Protein AF-A0A2E1B6R1-F1 (afdb_monomer)

Foldseek 3Di:
DDDDFDDDVVDCVSVVVVVVVVVLVVVLVVVVVVCVVVPLPDCVVLVVVLVVVLVVLVPDDDPPDDPVVSVVVNVVVNVVSVVSSVVSNVVSVVVVVD

Secondary structure (DSSP, 8-state):
--------TT-HHHHHHHHHHHHHHHHHHHHHHHHHHH-SS--HHHHHHHHHHHHHHHT---TTS-HHHHHHHHHHHHHHHHHHHHHHHHHHHHHTT-

Sequence (98 aa):
MKLELDINDDNPTPKLGAALIAVSSALDLSIEKLAEEKGTLDLSWLDELRQQSIVAAKGTITEDISIETEADALGFAIELIDAKFQTLRLGLVQKSTD

pLDDT: mean 83.7, std 14.38, range [34.28, 95.75]

Radius of gyration: 16.26 Å; Cα contacts (8 Å, |Δi|>4): 32; chains: 1; bounding box: 40×24×44 Å

Nearest PDB structures (foldseek):
  7ung-assembly1_D5  TM=4.421E-01  e=6.359E+00  Homo sapiens
  8to0-assembly1_Ah  TM=4.295E-01  e=8.821E+00  Mus musculus

Structure (mmCIF, N/CA/C/O backbone):
data_AF-A0A2E1B6R1-F1
#
_entry.id   AF-A0A2E1B6R1-F1
#
loop_
_atom_site.group_PDB
_atom_site.id
_atom_site.type_symbol
_atom_site.label_atom_id
_atom_site.label_alt_id
_atom_site.label_comp_id
_atom_site.label_asym_id
_atom_site.label_entity_id
_atom_site.label_seq_id
_atom_site.pdbx_PDB_ins_code
_atom_site.Cartn_x
_atom_site.Cartn_y
_atom_site.Cartn_z
_atom_site.occupancy
_atom_site.B_iso_or_equiv
_atom_site.auth_seq_id
_atom_site.auth_comp_id
_atom_site.auth_asym_id
_atom_site.auth_atom_id
_atom_site.pdbx_PDB_model_num
ATOM 1 N N . MET A 1 1 ? -16.937 -5.254 -9.259 1.00 35.16 1 MET A N 1
ATOM 2 C CA . MET A 1 1 ? -16.571 -5.001 -10.670 1.00 35.16 1 MET A CA 1
ATOM 3 C C . MET A 1 1 ? -15.838 -6.231 -11.179 1.00 35.16 1 MET A C 1
ATOM 5 O O . MET A 1 1 ? -14.871 -6.622 -10.541 1.00 35.16 1 MET A O 1
ATOM 9 N N . LYS A 1 2 ? -16.328 -6.894 -12.231 1.00 34.28 2 LYS A N 1
ATOM 10 C CA . LYS A 1 2 ? -15.665 -8.064 -12.826 1.00 34.28 2 LYS A CA 1
ATOM 11 C C . LYS A 1 2 ? -14.925 -7.567 -14.067 1.00 34.28 2 LYS A C 1
ATOM 13 O O . LYS A 1 2 ? -15.573 -7.142 -15.016 1.00 34.28 2 LYS A O 1
ATOM 18 N N . LEU A 1 3 ? -13.598 -7.507 -13.999 1.00 42.22 3 LEU A N 1
ATOM 19 C CA . LEU A 1 3 ? -12.750 -7.149 -15.136 1.00 42.22 3 LEU A CA 1
ATOM 20 C C . LEU A 1 3 ? -12.472 -8.427 -15.928 1.00 42.22 3 LEU A C 1
ATOM 22 O O . LEU A 1 3 ? -11.851 -9.349 -15.405 1.00 42.22 3 LEU A O 1
ATOM 26 N N . GLU A 1 4 ? -12.976 -8.495 -17.156 1.00 46.03 4 GLU A N 1
ATOM 27 C CA . GLU A 1 4 ? -12.597 -9.532 -18.114 1.00 46.03 4 GLU A CA 1
ATOM 28 C C . GLU A 1 4 ? -11.359 -9.045 -18.869 1.00 46.03 4 GLU A C 1
ATOM 30 O O . GLU A 1 4 ? -11.361 -7.957 -19.443 1.00 46.03 4 GLU A O 1
ATOM 35 N N . LEU A 1 5 ? -10.278 -9.819 -18.792 1.00 50.84 5 LEU A N 1
ATOM 36 C CA . LEU A 1 5 ? -8.993 -9.499 -19.404 1.00 50.84 5 LEU A CA 1
ATOM 37 C C . LEU A 1 5 ? -8.756 -10.490 -20.545 1.00 50.84 5 LEU A C 1
ATOM 39 O O . LEU A 1 5 ? -8.784 -11.699 -20.323 1.00 50.84 5 LEU A O 1
ATOM 43 N N . ASP A 1 6 ? -8.555 -9.973 -21.756 1.00 52.28 6 ASP A N 1
ATOM 44 C CA . ASP A 1 6 ? -8.237 -10.768 -22.944 1.00 52.28 6 ASP A CA 1
ATOM 45 C C . ASP A 1 6 ? -6.759 -11.177 -22.892 1.00 52.28 6 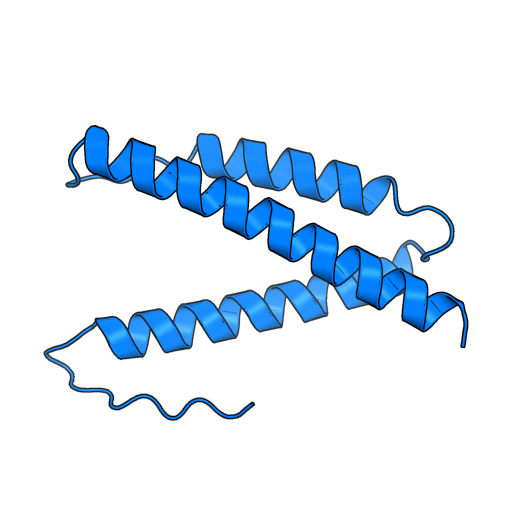ASP A C 1
ATOM 47 O O . ASP A 1 6 ? -5.868 -10.366 -23.138 1.00 52.28 6 ASP A O 1
ATOM 51 N N . ILE A 1 7 ? -6.488 -12.406 -22.447 1.00 52.19 7 ILE A N 1
ATOM 52 C CA . ILE A 1 7 ? -5.134 -12.907 -22.201 1.00 52.19 7 ILE A CA 1
ATOM 53 C C . ILE A 1 7 ? -4.613 -13.612 -23.462 1.00 52.19 7 ILE A C 1
ATOM 55 O O . ILE A 1 7 ? -4.974 -14.754 -23.731 1.00 52.19 7 ILE A O 1
ATOM 59 N N . ASN A 1 8 ? -3.714 -12.949 -24.195 1.00 55.69 8 ASN A N 1
ATOM 60 C CA . ASN A 1 8 ? -2.866 -13.563 -25.222 1.00 55.69 8 ASN A CA 1
ATOM 61 C C . ASN A 1 8 ? -1.491 -13.895 -24.607 1.00 55.69 8 ASN A C 1
ATOM 63 O O . ASN A 1 8 ? -0.927 -13.065 -23.897 1.00 55.69 8 ASN A O 1
ATOM 67 N N . ASP A 1 9 ? -0.941 -15.085 -24.859 1.00 57.09 9 ASP A N 1
ATOM 68 C CA . ASP A 1 9 ? 0.357 -15.509 -24.307 1.00 57.09 9 ASP A CA 1
ATOM 69 C C . ASP A 1 9 ? 1.534 -14.632 -24.778 1.00 57.09 9 ASP A C 1
ATOM 71 O O . ASP A 1 9 ? 2.496 -14.473 -24.027 1.00 57.09 9 ASP A O 1
ATOM 75 N N . ASP A 1 10 ? 1.406 -13.976 -25.938 1.00 64.50 10 ASP A N 1
ATOM 76 C CA . ASP A 1 10 ? 2.393 -13.028 -26.485 1.00 64.50 10 ASP A CA 1
ATOM 77 C C . ASP A 1 10 ? 2.207 -11.578 -25.990 1.00 64.50 10 ASP A C 1
ATOM 79 O O . ASP A 1 10 ? 2.979 -10.685 -26.343 1.00 64.50 10 ASP A O 1
ATOM 83 N N . ASN A 1 11 ? 1.188 -11.316 -25.162 1.00 63.16 11 ASN A N 1
ATOM 84 C CA . ASN A 1 11 ? 0.948 -10.015 -24.545 1.00 63.16 11 ASN A CA 1
ATOM 85 C C . ASN A 1 11 ? 0.862 -10.184 -23.017 1.00 63.16 11 ASN A C 1
ATOM 87 O O . ASN A 1 11 ? -0.195 -10.541 -22.500 1.00 63.16 11 ASN A O 1
ATOM 91 N N . PRO A 1 12 ? 1.944 -9.943 -22.255 1.00 67.31 12 PRO A N 1
ATOM 92 C CA . PRO A 1 12 ? 1.957 -10.175 -20.810 1.00 67.31 12 PRO A CA 1
ATOM 93 C C . PRO A 1 12 ? 1.101 -9.172 -20.016 1.00 67.31 12 PRO A C 1
ATOM 95 O O . PRO A 1 12 ? 0.786 -9.421 -18.850 1.00 67.31 12 PRO A O 1
ATOM 98 N N . THR A 1 13 ? 0.689 -8.054 -20.620 1.00 77.06 13 THR A N 1
ATOM 99 C CA . THR A 1 13 ? -0.008 -6.949 -19.943 1.00 77.06 13 THR A CA 1
ATOM 100 C C . THR A 1 13 ? -1.335 -7.348 -19.277 1.00 77.06 13 THR A C 1
ATOM 102 O O . THR A 1 13 ? -1.544 -6.966 -18.125 1.00 77.06 13 THR A O 1
ATOM 105 N N . PRO A 1 14 ? -2.225 -8.148 -19.896 1.00 78.75 14 PRO A N 1
ATOM 106 C CA . PRO A 1 14 ? -3.465 -8.598 -19.266 1.00 78.75 14 PRO A CA 1
ATOM 107 C C . PRO A 1 14 ? -3.208 -9.544 -18.085 1.00 78.75 14 PRO A C 1
ATOM 109 O O . PRO A 1 14 ? -3.872 -9.430 -17.057 1.00 78.75 14 PRO A O 1
ATOM 112 N N . LYS A 1 15 ? -2.201 -10.429 -18.169 1.00 81.69 15 LYS A N 1
ATOM 113 C CA . LYS A 1 15 ? -1.805 -11.299 -17.042 1.00 81.69 15 LYS A CA 1
ATOM 114 C C . LYS A 1 15 ? -1.248 -10.484 -15.879 1.00 81.69 15 LYS A C 1
ATOM 116 O O . LYS A 1 15 ? -1.627 -10.724 -14.735 1.00 81.69 15 LYS A O 1
ATOM 121 N N . LEU A 1 16 ? -0.393 -9.502 -16.172 1.00 81.62 16 LEU A N 1
ATOM 122 C CA . LEU A 1 16 ? 0.147 -8.583 -15.172 1.00 81.62 16 LEU A CA 1
ATOM 123 C C . LEU A 1 16 ? -0.969 -7.771 -14.505 1.00 81.62 16 LEU A C 1
ATOM 125 O O . LEU A 1 16 ? -1.004 -7.672 -13.281 1.00 81.62 16 LEU A O 1
ATOM 129 N N . GLY A 1 17 ? -1.920 -7.257 -15.290 1.00 84.94 17 GLY A N 1
ATOM 130 C CA . GLY A 1 17 ? -3.097 -6.560 -14.773 1.00 84.94 17 GLY A CA 1
ATOM 131 C C . GLY A 1 17 ? -3.935 -7.442 -13.845 1.00 84.94 17 GLY A C 1
ATOM 132 O O . GLY A 1 17 ? -4.266 -7.025 -12.736 1.00 84.94 17 GLY A O 1
ATOM 133 N N . ALA A 1 18 ? -4.218 -8.685 -14.250 1.00 86.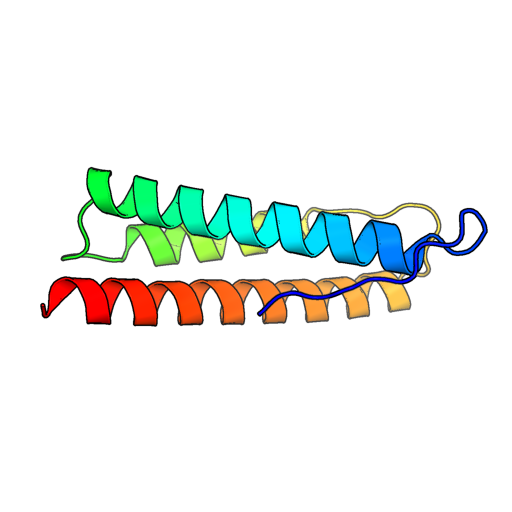88 18 ALA A N 1
ATOM 134 C CA . ALA A 1 18 ? -4.945 -9.652 -13.425 1.00 86.88 18 ALA A CA 1
ATOM 135 C C . ALA A 1 18 ? -4.215 -9.947 -12.105 1.00 86.88 18 ALA A C 1
ATOM 137 O O . ALA A 1 18 ? -4.833 -9.944 -11.038 1.00 86.88 18 ALA A O 1
ATOM 138 N N . ALA A 1 19 ? -2.898 -10.168 -12.171 1.00 87.69 19 ALA A N 1
ATOM 139 C CA . ALA A 1 19 ? -2.066 -10.428 -11.002 1.00 87.69 19 ALA A CA 1
ATOM 140 C C . ALA A 1 19 ? -2.043 -9.227 -10.045 1.00 87.69 19 ALA A C 1
ATOM 142 O O . ALA A 1 19 ? -2.229 -9.402 -8.842 1.00 87.69 19 ALA A O 1
ATOM 143 N N . LEU A 1 20 ? -1.896 -8.007 -10.569 1.00 86.81 20 LEU A N 1
ATOM 144 C CA . LEU A 1 20 ? -1.895 -6.785 -9.766 1.00 86.81 20 LEU A CA 1
ATOM 145 C C . LEU A 1 20 ? -3.238 -6.568 -9.058 1.00 86.81 20 LEU A C 1
ATOM 147 O O . LEU A 1 20 ? -3.258 -6.226 -7.876 1.00 86.81 20 LEU A O 1
ATOM 151 N N . ILE A 1 21 ? -4.359 -6.819 -9.744 1.00 88.69 21 ILE A N 1
ATOM 152 C CA . ILE A 1 21 ? -5.699 -6.754 -9.141 1.00 88.69 21 ILE A CA 1
ATOM 153 C C . ILE A 1 21 ? -5.826 -7.779 -8.013 1.00 88.69 21 ILE A C 1
ATOM 155 O O . ILE A 1 21 ? -6.257 -7.423 -6.917 1.00 88.69 21 ILE A O 1
ATOM 159 N N . ALA A 1 22 ? -5.421 -9.029 -8.252 1.00 89.12 22 ALA A N 1
ATOM 160 C CA . ALA A 1 22 ? -5.492 -10.088 -7.249 1.00 89.12 22 ALA A CA 1
ATOM 161 C C . ALA A 1 22 ? -4.656 -9.756 -6.001 1.00 89.12 22 ALA A C 1
ATOM 163 O O . ALA A 1 22 ? -5.149 -9.892 -4.881 1.00 89.12 22 ALA A O 1
ATOM 164 N N . VAL A 1 23 ? -3.427 -9.257 -6.184 1.00 89.81 23 VAL A N 1
ATOM 165 C CA . VAL A 1 23 ? -2.566 -8.799 -5.081 1.00 89.81 23 VAL A CA 1
ATOM 166 C C . VAL A 1 23 ? -3.203 -7.620 -4.346 1.00 89.81 23 VAL A C 1
ATOM 168 O O . VAL A 1 23 ? -3.255 -7.625 -3.119 1.00 89.81 23 VAL A O 1
ATOM 171 N N . SER A 1 24 ? -3.752 -6.640 -5.070 1.00 88.94 24 SER A N 1
ATOM 172 C CA . SER A 1 24 ? -4.426 -5.482 -4.471 1.00 88.94 24 SER A CA 1
ATOM 173 C C . SER A 1 24 ? -5.621 -5.895 -3.606 1.00 88.94 24 SER A C 1
ATOM 175 O O . SER A 1 24 ? -5.755 -5.417 -2.481 1.00 88.94 24 SER A O 1
ATOM 177 N N . SER A 1 25 ? -6.453 -6.827 -4.085 1.00 90.69 25 SER A N 1
ATOM 178 C CA . SER A 1 25 ? -7.590 -7.359 -3.322 1.00 90.69 25 SER A CA 1
ATOM 179 C C . SER A 1 25 ? -7.162 -8.194 -2.114 1.00 90.69 25 SER A C 1
ATOM 181 O O . SER A 1 25 ? -7.810 -8.140 -1.071 1.00 90.69 25 SER A O 1
ATOM 183 N N . ALA A 1 26 ? -6.069 -8.955 -2.219 1.00 92.00 26 ALA A N 1
ATOM 184 C CA . ALA A 1 26 ? -5.527 -9.698 -1.084 1.00 92.00 26 ALA A CA 1
ATOM 185 C C . ALA A 1 26 ? -4.983 -8.759 0.008 1.00 92.00 26 ALA A C 1
ATOM 187 O O . ALA A 1 26 ? -5.180 -9.018 1.198 1.00 92.00 26 ALA A O 1
ATOM 188 N N . LEU A 1 27 ? -4.342 -7.652 -0.386 1.00 90.94 27 LEU A N 1
ATOM 189 C CA . LEU A 1 27 ? -3.879 -6.613 0.537 1.00 90.94 27 LEU A CA 1
ATOM 190 C C . LEU A 1 27 ? -5.047 -5.916 1.241 1.00 90.94 27 LEU A C 1
ATOM 192 O O . LEU A 1 27 ? -4.980 -5.738 2.455 1.00 90.94 27 LEU A O 1
ATOM 196 N N . ASP A 1 28 ? -6.124 -5.595 0.515 1.00 91.56 28 ASP A N 1
ATOM 197 C CA . ASP A 1 28 ? -7.348 -5.039 1.113 1.00 91.56 28 ASP A CA 1
ATOM 198 C C . ASP A 1 28 ? -7.873 -5.942 2.223 1.00 91.56 28 ASP A C 1
ATOM 200 O O . ASP A 1 28 ? -8.013 -5.509 3.365 1.00 91.56 28 ASP A O 1
ATOM 204 N N . LEU A 1 29 ? -8.085 -7.222 1.906 1.00 93.38 29 LEU A N 1
ATOM 205 C CA . LEU A 1 29 ? -8.578 -8.196 2.872 1.00 93.38 29 LEU A CA 1
ATOM 206 C C . LEU A 1 29 ? -7.638 -8.336 4.077 1.00 93.38 29 LEU A C 1
ATOM 208 O O . LEU A 1 29 ? -8.099 -8.432 5.211 1.00 93.38 29 LEU A O 1
ATOM 212 N N . SER A 1 30 ? -6.325 -8.335 3.847 1.00 93.81 30 SER A N 1
ATOM 213 C CA . SER A 1 30 ? -5.334 -8.448 4.922 1.00 93.81 30 SER A CA 1
ATOM 214 C C . SER A 1 30 ? -5.395 -7.253 5.876 1.00 93.81 30 SER A C 1
ATOM 216 O O . SER A 1 30 ? -5.333 -7.436 7.090 1.00 93.81 30 SER A O 1
ATOM 218 N N . ILE A 1 31 ? -5.560 -6.037 5.348 1.00 93.44 31 ILE A N 1
ATOM 219 C CA . ILE A 1 31 ? -5.682 -4.819 6.159 1.00 93.44 31 ILE A CA 1
ATOM 220 C C . ILE A 1 31 ? -7.025 -4.782 6.895 1.00 93.44 31 ILE A C 1
ATOM 222 O O . ILE A 1 31 ? -7.064 -4.397 8.061 1.00 93.44 31 ILE A O 1
ATOM 226 N N . GLU A 1 32 ? -8.112 -5.229 6.263 1.00 92.12 32 GLU A N 1
ATOM 227 C CA . GLU A 1 32 ? -9.407 -5.376 6.936 1.00 92.12 32 GLU A CA 1
ATOM 228 C C . GLU A 1 32 ? -9.327 -6.361 8.108 1.00 92.12 32 GLU A C 1
ATOM 230 O O . GLU A 1 32 ? -9.802 -6.056 9.199 1.00 92.12 32 GLU A O 1
ATOM 235 N N . LYS A 1 33 ? -8.663 -7.507 7.922 1.00 92.75 33 LYS A N 1
ATOM 236 C CA . LYS A 1 33 ? -8.441 -8.479 9.001 1.00 92.75 33 LYS A CA 1
ATOM 237 C C . LYS A 1 33 ? -7.539 -7.946 10.102 1.00 92.75 33 LYS A C 1
ATOM 239 O O . LYS A 1 33 ? -7.834 -8.143 11.275 1.00 92.75 33 LYS A O 1
ATOM 244 N N . LEU A 1 34 ? -6.502 -7.194 9.750 1.00 93.00 34 LEU A N 1
ATOM 245 C CA . LEU A 1 34 ? -5.675 -6.518 10.745 1.00 93.00 34 LEU A CA 1
ATOM 246 C C . LEU A 1 34 ? -6.481 -5.487 11.550 1.00 93.00 34 LEU A C 1
ATOM 248 O O . LEU A 1 34 ? -6.266 -5.349 12.752 1.00 93.00 34 LEU A O 1
ATOM 252 N N . ALA A 1 35 ? -7.435 -4.796 10.922 1.00 92.81 35 ALA A N 1
ATOM 253 C CA . ALA A 1 35 ? -8.322 -3.862 11.609 1.00 92.81 35 ALA A CA 1
ATOM 254 C C . ALA A 1 35 ? -9.286 -4.565 12.582 1.00 92.81 35 ALA A C 1
ATOM 256 O O . ALA A 1 35 ? -9.583 -4.003 13.634 1.00 92.81 35 ALA A O 1
ATOM 257 N N . GLU A 1 36 ? -9.736 -5.790 12.282 1.00 91.75 36 GLU A N 1
ATOM 258 C CA . GLU A 1 36 ? -10.513 -6.615 13.226 1.00 91.75 36 GLU A CA 1
ATOM 259 C C . GLU A 1 36 ? -9.707 -6.925 14.504 1.00 91.75 36 GLU A C 1
ATOM 261 O O . GLU A 1 36 ? -10.272 -6.961 15.596 1.00 91.75 36 GLU A O 1
ATOM 266 N N . GLU A 1 37 ? -8.386 -7.098 14.391 1.00 92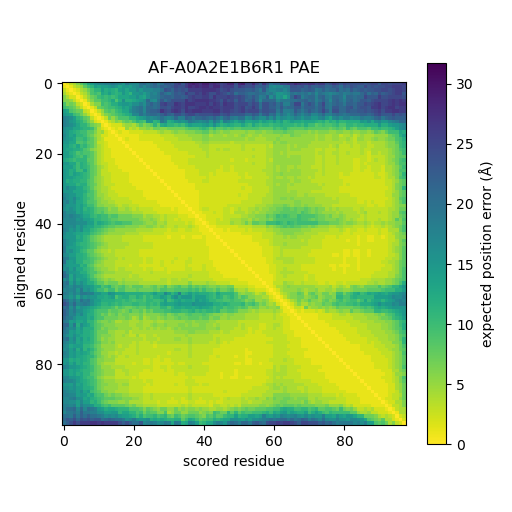.50 37 GLU A N 1
ATOM 267 C CA . GLU A 1 37 ? -7.497 -7.387 15.527 1.00 92.50 37 GLU A CA 1
ATOM 268 C C . GLU A 1 37 ? -7.048 -6.132 16.290 1.00 92.50 37 GLU A C 1
ATOM 270 O O . GLU A 1 37 ? -6.992 -6.128 17.521 1.00 92.50 37 GLU A O 1
ATOM 275 N N . LYS A 1 38 ? -6.689 -5.065 15.567 1.00 90.75 38 LYS A N 1
ATOM 276 C CA . LYS A 1 38 ? -6.171 -3.806 16.133 1.00 90.75 38 LYS A CA 1
ATOM 277 C C . LYS A 1 38 ? -7.277 -2.860 16.598 1.00 90.75 38 LYS A C 1
ATOM 279 O O . LYS A 1 38 ? -7.017 -1.973 17.409 1.00 90.75 38 LYS A O 1
ATOM 284 N N . GLY A 1 39 ? -8.493 -3.047 16.092 1.00 89.38 39 GLY A N 1
ATOM 285 C CA . GLY A 1 39 ? -9.593 -2.105 16.226 1.00 89.38 39 GLY A CA 1
ATOM 286 C C . GLY A 1 39 ? -9.466 -0.907 15.278 1.00 89.38 39 GLY A C 1
ATOM 287 O O . GLY A 1 39 ? -8.428 -0.647 14.665 1.00 89.38 39 GLY A O 1
ATOM 288 N N . THR A 1 40 ? -10.561 -0.154 15.171 1.00 90.25 40 THR A N 1
ATOM 289 C CA . THR A 1 40 ? -10.696 1.009 14.275 1.00 90.25 40 THR A CA 1
ATOM 290 C C . THR A 1 40 ? -10.817 2.346 15.014 1.00 90.25 40 THR A C 1
ATOM 292 O O . THR A 1 40 ? -10.926 3.385 14.370 1.00 90.25 40 THR A O 1
ATOM 295 N N . LEU A 1 41 ? -10.773 2.338 16.354 1.00 87.38 41 LEU A N 1
ATOM 296 C CA . LEU A 1 41 ? -10.865 3.550 17.184 1.00 87.38 41 LEU A CA 1
ATOM 297 C C . LEU A 1 41 ? -9.649 4.467 17.019 1.00 87.38 41 LEU A C 1
ATOM 299 O O . LEU A 1 41 ? -9.791 5.688 17.014 1.00 87.38 41 LEU A O 1
ATOM 303 N N . ASP A 1 42 ? -8.466 3.870 16.881 1.00 90.12 42 ASP A N 1
ATOM 304 C CA . ASP A 1 42 ? -7.230 4.564 16.548 1.00 90.12 42 ASP A CA 1
ATOM 305 C C . ASP A 1 42 ? -6.620 3.921 15.300 1.00 90.12 42 ASP A C 1
ATOM 307 O O . ASP A 1 42 ? -6.284 2.738 15.295 1.00 90.12 42 ASP A O 1
ATOM 311 N N . LEU A 1 43 ? -6.500 4.709 14.231 1.00 92.94 43 LEU A N 1
ATOM 312 C CA . LEU A 1 43 ? -5.933 4.289 12.948 1.00 92.94 43 LEU A CA 1
ATOM 313 C C . LEU A 1 43 ? -4.467 4.723 12.787 1.00 92.94 43 LEU A C 1
ATOM 315 O O . LEU A 1 43 ? -3.942 4.684 11.676 1.00 92.94 43 LEU A O 1
ATOM 319 N N . SER A 1 44 ? -3.789 5.112 13.870 1.00 93.50 44 SER A N 1
ATOM 320 C CA . SER A 1 44 ? -2.349 5.405 13.870 1.00 93.50 44 SER A CA 1
ATOM 321 C C . SER A 1 44 ? -1.514 4.256 13.287 1.00 93.50 44 SER A C 1
ATOM 323 O O . SER A 1 44 ? -0.618 4.491 12.479 1.00 93.50 44 SER A O 1
ATOM 325 N N . TRP A 1 45 ? -1.879 3.005 13.585 1.00 94.56 45 TRP A N 1
ATOM 326 C CA . TRP A 1 45 ? -1.237 1.811 13.021 1.00 94.56 45 TRP A CA 1
ATOM 327 C C . TRP A 1 45 ? -1.344 1.737 11.489 1.00 94.56 45 TRP A C 1
ATOM 329 O O . TRP A 1 45 ? -0.445 1.219 10.827 1.00 94.56 45 TRP A O 1
ATOM 339 N N . LEU A 1 46 ? -2.431 2.260 10.912 1.00 95.00 46 LEU A N 1
ATOM 340 C CA . LEU A 1 46 ? -2.637 2.295 9.466 1.00 95.00 46 LEU A CA 1
ATOM 341 C C . LEU A 1 46 ? -1.748 3.366 8.822 1.00 95.00 46 LEU A C 1
ATOM 343 O O . LEU A 1 46 ? -1.210 3.147 7.737 1.00 95.00 46 LEU A O 1
ATOM 347 N N . ASP A 1 47 ? -1.556 4.501 9.501 1.00 94.44 47 ASP A N 1
ATOM 348 C CA . ASP A 1 47 ? -0.640 5.559 9.065 1.00 94.44 47 ASP A CA 1
ATOM 349 C C . ASP A 1 47 ? 0.829 5.108 9.140 1.00 94.44 47 ASP A C 1
ATOM 351 O O . ASP A 1 47 ? 1.596 5.348 8.204 1.00 94.44 47 ASP A O 1
ATOM 355 N N . GLU A 1 48 ? 1.211 4.389 10.198 1.00 95.69 48 GLU A N 1
ATOM 356 C CA . GLU A 1 48 ? 2.534 3.763 10.311 1.00 95.69 48 GLU A CA 1
ATOM 357 C C . GLU A 1 48 ? 2.768 2.741 9.192 1.00 95.69 48 GLU A C 1
ATOM 359 O O . GLU A 1 48 ? 3.815 2.762 8.538 1.00 95.69 48 GLU A O 1
ATOM 364 N N . LEU A 1 49 ? 1.780 1.881 8.922 1.00 95.38 49 LEU A N 1
ATOM 365 C CA . LEU A 1 49 ? 1.859 0.892 7.849 1.00 95.38 49 LEU A CA 1
ATOM 366 C C . LEU A 1 49 ? 1.977 1.558 6.468 1.00 95.38 49 LEU A C 1
ATOM 368 O O . LEU A 1 49 ? 2.768 1.102 5.636 1.00 95.38 49 LEU A O 1
ATOM 372 N N . ARG A 1 50 ? 1.260 2.668 6.234 1.00 95.31 50 ARG A N 1
ATOM 373 C CA . ARG A 1 50 ? 1.392 3.489 5.018 1.00 95.31 50 ARG A CA 1
ATOM 374 C C . ARG A 1 50 ? 2.819 3.997 4.851 1.00 95.31 50 ARG A C 1
ATOM 376 O O . ARG A 1 50 ?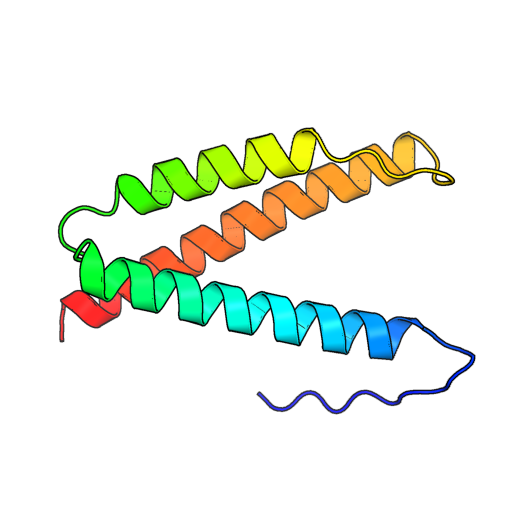 3.426 3.809 3.797 1.00 95.31 50 ARG A O 1
ATOM 383 N N . GLN A 1 51 ? 3.374 4.607 5.897 1.00 95.75 51 GLN A N 1
ATOM 384 C CA . GLN A 1 51 ? 4.726 5.160 5.859 1.00 95.75 51 GLN A CA 1
ATOM 385 C C . GLN A 1 51 ? 5.775 4.071 5.603 1.00 95.75 51 GLN A C 1
ATOM 387 O O . GLN A 1 51 ? 6.657 4.258 4.764 1.00 95.75 51 GLN A O 1
ATOM 392 N N . GLN A 1 52 ? 5.664 2.924 6.276 1.00 94.94 52 GLN A N 1
ATOM 393 C CA . GLN A 1 52 ? 6.568 1.791 6.065 1.00 94.94 52 GLN A CA 1
ATOM 394 C C . GLN A 1 52 ? 6.455 1.222 4.644 1.00 94.94 52 GLN A C 1
ATOM 396 O O . GLN A 1 52 ? 7.477 0.920 4.031 1.00 94.94 52 GLN A O 1
ATOM 401 N N . SER A 1 53 ? 5.243 1.155 4.085 1.00 93.44 53 SER A N 1
ATOM 402 C CA . SER A 1 53 ? 5.015 0.708 2.703 1.00 93.44 53 SER A CA 1
ATOM 403 C C . SER A 1 53 ? 5.673 1.639 1.681 1.00 93.44 53 SER A C 1
ATOM 405 O O . SER A 1 53 ? 6.317 1.170 0.746 1.00 93.44 53 SER A O 1
ATOM 407 N N . ILE A 1 54 ? 5.590 2.958 1.887 1.00 93.94 54 ILE A N 1
ATOM 408 C CA . ILE A 1 54 ? 6.269 3.951 1.037 1.00 93.94 54 ILE A CA 1
ATOM 409 C C . ILE A 1 54 ? 7.792 3.811 1.129 1.00 93.94 54 ILE A C 1
ATOM 411 O O . ILE A 1 54 ? 8.483 3.882 0.113 1.00 93.94 54 ILE A O 1
ATOM 415 N N . VAL A 1 55 ? 8.334 3.624 2.336 1.00 93.25 55 VAL A N 1
ATOM 416 C CA . VAL A 1 55 ? 9.780 3.419 2.530 1.00 93.25 55 VAL A CA 1
ATOM 417 C C . VAL A 1 55 ? 10.245 2.144 1.828 1.00 93.25 55 VAL A C 1
ATOM 419 O O . VAL A 1 55 ? 11.267 2.174 1.147 1.00 93.25 55 VAL A O 1
ATOM 422 N N . ALA A 1 56 ? 9.482 1.054 1.937 1.00 90.69 56 ALA A N 1
ATOM 423 C CA . ALA A 1 56 ? 9.780 -0.197 1.247 1.00 90.69 56 ALA A CA 1
ATOM 424 C C . ALA A 1 56 ? 9.748 -0.030 -0.283 1.00 90.69 56 ALA A C 1
ATOM 426 O O . ALA A 1 56 ? 10.676 -0.466 -0.961 1.00 90.69 56 ALA A O 1
ATOM 427 N N . ALA A 1 57 ? 8.742 0.668 -0.823 1.00 88.44 57 ALA A N 1
ATOM 428 C CA . ALA A 1 57 ? 8.644 0.944 -2.257 1.00 88.44 57 ALA A CA 1
ATOM 429 C C . ALA A 1 57 ? 9.862 1.726 -2.776 1.00 88.44 57 ALA A C 1
ATOM 431 O O . ALA A 1 57 ? 10.458 1.336 -3.774 1.00 88.44 57 ALA A O 1
ATOM 432 N N . LYS A 1 58 ? 10.304 2.759 -2.048 1.00 84.69 58 LYS A N 1
ATOM 433 C CA . LYS A 1 58 ? 11.512 3.541 -2.382 1.00 84.69 58 LYS A CA 1
ATOM 434 C C . LYS A 1 58 ? 12.806 2.730 -2.384 1.00 84.69 58 LYS A C 1
ATOM 436 O O . LYS A 1 58 ? 13.764 3.142 -3.026 1.00 84.69 58 LYS A O 1
ATOM 441 N N . GLY A 1 59 ? 12.855 1.629 -1.636 1.00 81.38 59 GLY A N 1
ATOM 442 C CA . GLY A 1 59 ? 13.998 0.716 -1.613 1.00 81.38 59 GLY A CA 1
ATOM 443 C C . GLY A 1 59 ? 13.990 -0.316 -2.742 1.00 81.38 59 GLY A C 1
ATOM 444 O O . GLY A 1 59 ? 14.912 -1.125 -2.815 1.00 81.38 59 GLY A O 1
ATOM 445 N N . THR A 1 60 ? 12.958 -0.324 -3.589 1.00 80.06 60 THR A N 1
ATOM 446 C CA . THR A 1 60 ? 12.864 -1.253 -4.718 1.00 80.06 60 THR A CA 1
ATOM 447 C C . THR A 1 60 ? 13.761 -0.756 -5.842 1.00 80.06 60 THR A C 1
ATOM 449 O O . THR A 1 60 ? 13.670 0.405 -6.227 1.00 80.06 60 THR A O 1
ATOM 452 N N . ILE A 1 61 ? 14.619 -1.640 -6.347 1.00 72.06 61 ILE A N 1
ATOM 453 C CA . ILE A 1 61 ? 15.441 -1.402 -7.533 1.00 72.06 61 ILE A CA 1
ATOM 454 C C . ILE A 1 61 ? 14.950 -2.354 -8.614 1.00 72.06 61 ILE A C 1
ATOM 456 O O . ILE A 1 61 ? 14.797 -3.554 -8.368 1.00 72.06 61 ILE A O 1
ATOM 460 N N . THR A 1 62 ? 14.705 -1.815 -9.797 1.00 74.00 62 THR A N 1
ATOM 461 C CA . THR A 1 62 ? 14.328 -2.581 -10.985 1.00 74.00 62 THR A CA 1
ATOM 462 C C . THR A 1 62 ? 15.488 -2.608 -11.965 1.00 74.00 62 THR A C 1
ATOM 464 O O . THR A 1 62 ? 15.934 -1.576 -12.453 1.00 74.00 62 THR A O 1
ATOM 467 N N . GLU A 1 63 ? 15.993 -3.806 -12.247 1.00 75.19 63 GLU A N 1
ATOM 468 C CA . GLU A 1 63 ? 17.026 -4.006 -13.262 1.00 75.19 63 GLU A CA 1
ATOM 469 C C . GLU A 1 63 ? 16.435 -3.817 -14.672 1.00 75.19 63 GLU A C 1
ATOM 471 O O . GLU A 1 63 ? 15.232 -3.973 -14.888 1.00 75.19 63 GLU A O 1
ATOM 476 N N . ASP A 1 64 ? 17.292 -3.467 -15.633 1.00 78.88 64 ASP A N 1
ATOM 477 C CA . ASP A 1 64 ? 16.961 -3.376 -17.063 1.00 78.88 64 ASP A CA 1
ATOM 478 C C . ASP A 1 64 ? 15.921 -2.312 -17.479 1.00 78.88 64 ASP A C 1
ATOM 480 O O . ASP A 1 64 ? 15.410 -2.351 -18.602 1.00 78.88 64 ASP A O 1
ATOM 484 N N . ILE A 1 65 ? 15.653 -1.305 -16.638 1.00 80.38 65 ILE A N 1
ATOM 485 C CA . ILE A 1 65 ? 14.894 -0.105 -17.027 1.00 80.38 65 ILE A CA 1
ATOM 486 C C . ILE A 1 65 ? 15.734 1.169 -16.904 1.00 80.38 65 ILE A C 1
ATOM 488 O O . ILE A 1 65 ? 16.739 1.220 -16.198 1.00 80.38 65 ILE A O 1
ATOM 492 N N . SER A 1 66 ? 15.350 2.214 -17.642 1.00 86.94 66 SER A N 1
ATOM 493 C CA . SER A 1 66 ? 16.040 3.501 -17.541 1.00 86.94 66 SER A CA 1
ATOM 494 C C . SER A 1 66 ? 15.778 4.149 -16.178 1.00 86.94 66 SER A C 1
ATOM 496 O O . SER A 1 66 ? 14.678 4.029 -15.643 1.00 86.94 66 SER A O 1
ATOM 498 N N . ILE A 1 67 ? 16.758 4.894 -15.656 1.00 85.25 67 ILE A N 1
ATOM 499 C CA . ILE A 1 67 ? 16.635 5.614 -14.375 1.00 85.25 67 ILE A CA 1
ATOM 500 C C . ILE A 1 67 ? 15.437 6.578 -14.384 1.00 85.25 67 ILE A C 1
ATOM 502 O O . ILE A 1 67 ? 14.766 6.737 -13.371 1.00 85.25 67 ILE A O 1
ATOM 506 N N . GLU A 1 68 ? 15.156 7.218 -15.522 1.00 89.19 68 GLU A N 1
ATOM 507 C CA . GLU A 1 68 ? 14.004 8.116 -15.674 1.00 89.19 68 GLU A CA 1
ATOM 508 C C . GLU A 1 68 ? 12.685 7.343 -15.546 1.00 89.19 68 GLU A C 1
ATOM 510 O O . GLU A 1 68 ? 11.828 7.708 -14.748 1.00 89.19 68 GL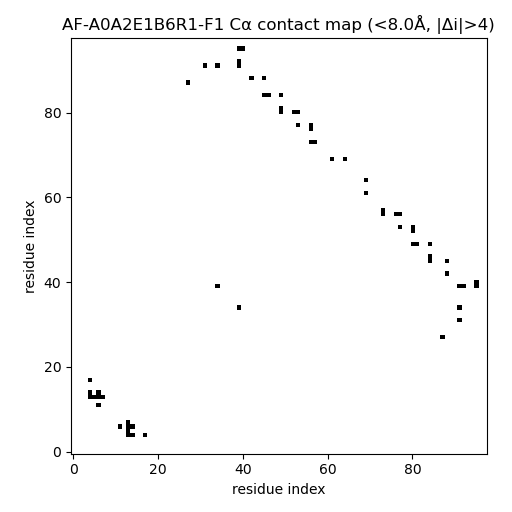U A O 1
ATOM 515 N N . THR A 1 69 ? 12.567 6.207 -16.242 1.00 85.88 69 THR A N 1
ATOM 516 C CA . THR A 1 69 ? 11.400 5.317 -16.134 1.00 85.88 69 THR A CA 1
ATOM 517 C C . THR A 1 69 ? 11.229 4.767 -14.720 1.00 85.88 69 THR A C 1
ATOM 519 O O . THR A 1 69 ? 10.103 4.659 -14.241 1.00 85.88 69 THR A O 1
ATOM 522 N N . GLU A 1 70 ? 12.325 4.428 -14.042 1.00 83.88 70 GLU A N 1
ATOM 523 C CA . GLU A 1 70 ? 12.307 3.958 -12.657 1.00 83.88 70 GLU A CA 1
ATOM 524 C C . GLU A 1 70 ? 11.837 5.050 -11.691 1.00 83.88 70 GLU A C 1
ATOM 526 O O . GLU A 1 70 ? 10.980 4.797 -10.845 1.00 83.88 70 GLU A O 1
ATOM 531 N N . ALA A 1 71 ? 12.341 6.277 -11.844 1.00 88.38 71 ALA A N 1
ATOM 532 C CA . ALA A 1 71 ? 11.936 7.414 -11.027 1.00 88.38 71 ALA A CA 1
ATOM 533 C C . ALA A 1 71 ? 10.447 7.751 -11.212 1.00 88.38 71 ALA A C 1
ATOM 535 O O . ALA A 1 71 ? 9.735 7.933 -10.219 1.00 88.38 71 ALA A O 1
ATOM 536 N N . ASP A 1 72 ? 9.966 7.772 -12.457 1.00 89.25 72 ASP A N 1
ATOM 537 C CA . ASP A 1 72 ? 8.556 8.010 -12.777 1.00 89.25 72 ASP A CA 1
ATOM 538 C C . ASP A 1 72 ? 7.659 6.897 -12.220 1.00 89.25 72 ASP A C 1
ATOM 540 O O . ASP A 1 72 ? 6.642 7.169 -11.573 1.00 89.25 72 ASP A O 1
ATOM 544 N N . ALA A 1 73 ? 8.054 5.634 -12.410 1.00 87.12 73 ALA A N 1
ATOM 545 C CA . ALA A 1 73 ? 7.326 4.483 -11.886 1.00 87.12 73 ALA A CA 1
ATOM 546 C C . ALA A 1 73 ? 7.275 4.490 -10.352 1.00 87.12 73 ALA A C 1
ATOM 548 O O . ALA A 1 73 ? 6.232 4.185 -9.771 1.00 87.12 73 ALA A O 1
ATOM 549 N N . LEU A 1 74 ? 8.367 4.880 -9.688 1.00 90.12 74 LEU A N 1
ATOM 550 C CA . LEU A 1 74 ? 8.411 5.013 -8.236 1.00 90.12 74 LEU A CA 1
ATOM 551 C C . LEU A 1 74 ? 7.513 6.155 -7.743 1.00 90.12 74 LEU A C 1
ATOM 553 O O . LEU A 1 74 ? 6.805 5.982 -6.749 1.00 90.12 74 LEU A O 1
ATOM 557 N N . GLY A 1 75 ? 7.506 7.298 -8.434 1.00 91.62 75 GLY A N 1
ATOM 558 C CA . GLY A 1 75 ? 6.592 8.405 -8.143 1.00 91.62 75 GLY A CA 1
ATOM 559 C C . GLY A 1 75 ? 5.133 7.952 -8.200 1.00 91.62 75 GLY A C 1
ATOM 560 O O . GLY A 1 75 ? 4.397 8.095 -7.222 1.00 91.62 75 GLY A O 1
ATOM 561 N N . PHE A 1 76 ? 4.757 7.290 -9.296 1.00 91.25 76 PHE A N 1
ATOM 562 C CA . PHE A 1 76 ? 3.424 6.714 -9.461 1.00 91.25 76 PHE A CA 1
ATOM 563 C C . PHE A 1 76 ? 3.094 5.660 -8.390 1.00 91.25 76 PHE A C 1
ATOM 565 O O . PHE A 1 76 ? 1.986 5.640 -7.854 1.00 91.25 76 PHE A O 1
ATOM 572 N N . ALA A 1 77 ? 4.049 4.800 -8.027 1.00 90.56 77 ALA A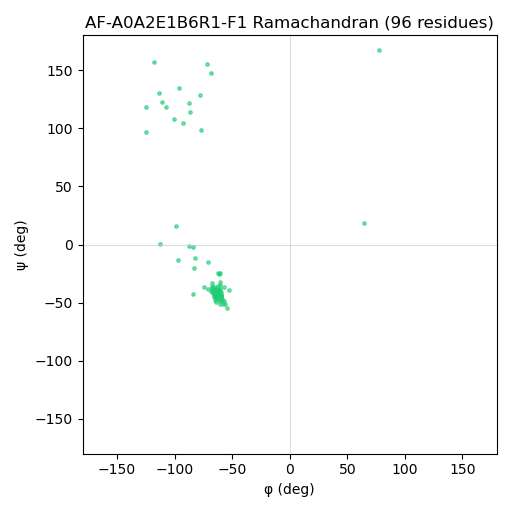 N 1
ATOM 573 C CA . ALA A 1 77 ? 3.852 3.791 -6.990 1.00 90.56 77 ALA A CA 1
ATOM 574 C C . ALA A 1 77 ? 3.562 4.419 -5.617 1.00 90.56 77 ALA A C 1
ATOM 576 O O . ALA A 1 77 ? 2.686 3.937 -4.898 1.00 90.56 77 ALA A O 1
ATOM 577 N N . ILE A 1 78 ? 4.253 5.506 -5.257 1.00 93.44 78 ILE A N 1
ATOM 578 C CA . ILE A 1 78 ? 4.010 6.236 -4.004 1.00 93.44 78 ILE A CA 1
ATOM 579 C C . ILE A 1 78 ? 2.597 6.828 -3.993 1.00 93.44 78 ILE A C 1
ATOM 581 O O . ILE A 1 78 ? 1.875 6.640 -3.013 1.00 93.44 78 ILE A O 1
ATOM 585 N N . GLU A 1 79 ? 2.180 7.480 -5.081 1.00 94.75 79 GLU A N 1
ATOM 586 C CA . GLU A 1 79 ? 0.825 8.033 -5.214 1.00 94.75 79 GLU A CA 1
ATOM 587 C C . GLU A 1 79 ? -0.249 6.946 -5.095 1.00 94.75 79 GLU A C 1
ATOM 589 O O . GLU A 1 79 ? -1.242 7.116 -4.382 1.00 94.75 79 GLU A O 1
ATOM 594 N N . LEU A 1 80 ? -0.031 5.798 -5.745 1.00 91.94 80 LEU 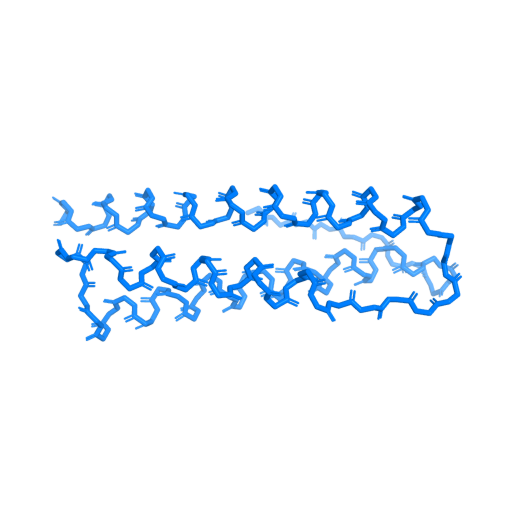A N 1
ATOM 595 C CA . LEU A 1 80 ? -0.938 4.657 -5.684 1.00 91.94 80 LEU A CA 1
ATOM 596 C C . LEU A 1 80 ? -1.049 4.095 -4.261 1.00 91.94 80 LEU A C 1
ATOM 598 O O . LEU A 1 80 ? -2.158 3.806 -3.806 1.00 91.94 80 LEU A O 1
ATOM 602 N N . ILE A 1 81 ? 0.075 3.954 -3.551 1.00 93.31 81 ILE A N 1
ATOM 603 C CA . ILE A 1 81 ? 0.095 3.510 -2.151 1.00 93.31 81 ILE A CA 1
ATOM 604 C C . ILE A 1 81 ? -0.690 4.497 -1.283 1.00 93.31 81 ILE A C 1
ATOM 606 O O . ILE A 1 81 ? -1.599 4.080 -0.564 1.00 93.31 81 ILE A O 1
ATOM 610 N N . ASP A 1 82 ? -0.411 5.797 -1.372 1.00 93.56 82 ASP A N 1
ATOM 611 C CA . ASP A 1 82 ? -1.117 6.804 -0.573 1.00 93.56 82 ASP A CA 1
ATOM 612 C C . ASP A 1 82 ? -2.632 6.782 -0.836 1.00 93.56 82 ASP A C 1
ATOM 614 O O . ASP A 1 82 ? -3.425 6.708 0.110 1.00 93.56 82 ASP A O 1
ATOM 618 N N . ALA A 1 83 ? -3.051 6.758 -2.105 1.00 93.38 83 ALA A N 1
ATOM 619 C CA . ALA A 1 83 ? -4.464 6.693 -2.483 1.00 93.38 83 ALA A CA 1
ATOM 620 C C . ALA A 1 83 ? -5.153 5.419 -1.960 1.00 93.38 83 ALA A C 1
ATOM 622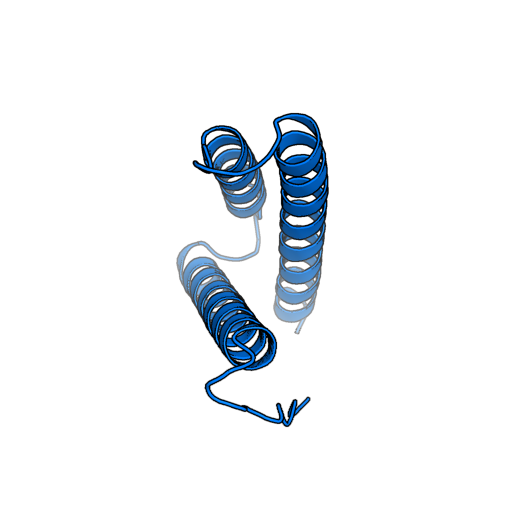 O O . ALA A 1 83 ? -6.303 5.452 -1.500 1.00 93.38 83 ALA A O 1
ATOM 623 N N . LYS A 1 84 ? -4.443 4.287 -1.983 1.00 93.00 84 LYS A N 1
ATOM 624 C CA . LYS A 1 84 ? -4.938 3.004 -1.478 1.00 93.00 84 LYS A CA 1
ATOM 625 C C . LYS A 1 84 ? -5.190 3.053 0.028 1.00 93.00 84 LYS A C 1
ATOM 627 O O . LYS A 1 84 ? -6.285 2.708 0.474 1.00 93.00 84 LYS A O 1
ATOM 632 N N . PHE A 1 85 ? -4.220 3.532 0.805 1.00 94.50 85 PHE A N 1
ATOM 633 C CA . PHE A 1 85 ? -4.357 3.660 2.259 1.00 94.50 85 PHE A CA 1
ATOM 634 C C . PHE A 1 85 ? -5.441 4.670 2.655 1.00 94.50 85 PHE A C 1
ATOM 636 O O . PHE A 1 85 ? -6.183 4.424 3.606 1.00 94.50 85 PHE A O 1
ATOM 643 N N . GLN A 1 86 ? -5.599 5.767 1.909 1.00 93.31 86 GLN A N 1
ATOM 644 C CA . GLN A 1 86 ? -6.706 6.708 2.114 1.00 93.31 86 GLN A CA 1
ATOM 645 C C . GLN A 1 86 ? -8.071 6.051 1.872 1.00 93.31 86 GLN A C 1
ATOM 647 O O . GLN A 1 86 ? -8.983 6.210 2.683 1.00 93.31 86 GLN A O 1
ATOM 652 N N . THR A 1 87 ? -8.203 5.270 0.797 1.00 92.12 87 THR A N 1
ATOM 653 C CA . THR A 1 87 ? -9.439 4.533 0.486 1.00 92.12 87 THR A CA 1
ATOM 654 C C . THR A 1 87 ? -9.784 3.538 1.593 1.00 92.12 87 THR A C 1
ATOM 656 O O . THR A 1 87 ? -10.922 3.500 2.062 1.00 92.12 87 THR A O 1
ATOM 659 N N . LEU A 1 88 ? -8.792 2.782 2.070 1.00 92.56 88 LEU A N 1
ATOM 660 C CA . LEU A 1 88 ? -8.963 1.844 3.182 1.00 92.56 88 LEU A CA 1
ATOM 661 C C . LEU A 1 88 ? -9.364 2.557 4.473 1.00 92.56 88 LEU A C 1
ATOM 663 O O . LEU A 1 88 ? -10.286 2.114 5.153 1.00 92.56 88 LEU A O 1
ATOM 667 N N . ARG A 1 89 ? -8.738 3.698 4.781 1.00 92.50 89 ARG A N 1
ATOM 668 C CA . ARG A 1 89 ? -9.100 4.518 5.942 1.00 92.50 89 ARG A CA 1
ATOM 669 C C . ARG A 1 89 ? -10.569 4.929 5.897 1.00 92.50 89 ARG A C 1
ATOM 671 O O . ARG A 1 89 ? -11.272 4.764 6.888 1.00 92.50 89 ARG A O 1
ATOM 678 N N . LEU A 1 90 ? -11.036 5.434 4.755 1.00 90.31 90 LEU A N 1
ATOM 679 C CA . LEU A 1 90 ? -12.438 5.822 4.577 1.00 90.31 90 LEU A CA 1
ATOM 680 C C . LEU A 1 90 ? -13.381 4.629 4.777 1.00 90.31 90 LEU A C 1
ATOM 682 O O . LEU A 1 90 ? -14.379 4.762 5.484 1.00 90.31 90 LEU A O 1
ATOM 686 N N . GLY A 1 91 ? -13.041 3.465 4.217 1.00 89.81 91 GLY A N 1
ATOM 687 C CA . GLY A 1 91 ? -13.824 2.239 4.384 1.00 89.81 91 GLY A CA 1
ATOM 688 C C . GLY A 1 91 ? -13.896 1.757 5.837 1.00 89.81 91 GLY A C 1
ATOM 689 O O . GLY A 1 91 ? -14.970 1.391 6.311 1.00 89.81 91 GLY A O 1
ATOM 690 N N . LEU A 1 92 ? -12.780 1.803 6.570 1.00 89.50 92 LEU A N 1
ATOM 691 C CA . LEU A 1 92 ? -12.725 1.404 7.980 1.00 89.50 92 LEU A CA 1
ATOM 692 C C . LEU A 1 92 ? -13.493 2.369 8.893 1.00 89.50 92 LEU A C 1
ATOM 694 O O . LEU A 1 92 ? -14.195 1.921 9.797 1.00 89.50 92 LEU A O 1
ATOM 698 N N . VAL A 1 93 ? -13.409 3.679 8.639 1.00 88.25 93 VAL A N 1
ATOM 699 C CA . VAL A 1 93 ? -14.170 4.688 9.395 1.00 88.25 93 VAL A CA 1
ATOM 700 C C . VAL A 1 93 ? -15.674 4.524 9.164 1.00 88.25 93 VAL A C 1
ATOM 702 O O . VAL A 1 93 ? -16.437 4.534 10.129 1.00 88.25 93 VAL A O 1
ATOM 705 N N . GLN A 1 94 ? -16.107 4.310 7.917 1.00 84.12 94 GLN A N 1
ATOM 706 C CA . GLN A 1 94 ? -17.522 4.061 7.609 1.00 84.12 94 GLN A CA 1
ATOM 707 C C . GLN A 1 94 ? -18.041 2.820 8.344 1.00 84.12 94 GLN A C 1
ATOM 709 O O . GLN A 1 94 ? -19.031 2.918 9.061 1.00 84.12 94 GLN A O 1
ATOM 714 N N . LYS A 1 95 ? -17.310 1.698 8.276 1.00 75.69 95 LYS A N 1
ATOM 715 C CA . LYS A 1 95 ? -17.660 0.452 8.983 1.00 75.69 95 LYS A CA 1
ATOM 716 C C . LYS A 1 95 ? -17.715 0.587 10.510 1.00 75.69 95 LYS A C 1
ATOM 718 O O . LYS A 1 95 ? -18.359 -0.225 11.152 1.00 75.69 95 LYS A O 1
ATOM 723 N N . SER A 1 96 ? -17.017 1.559 11.100 1.00 69.12 96 SER A N 1
ATOM 724 C CA . SER A 1 96 ? 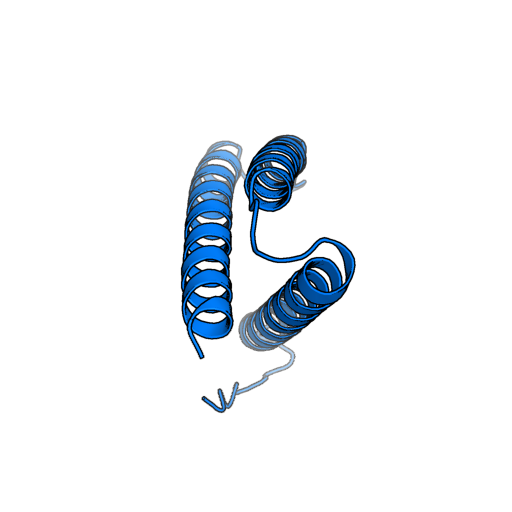-17.026 1.781 12.556 1.00 69.12 96 SER A CA 1
ATOM 725 C C . SER A 1 96 ? -18.228 2.586 13.065 1.00 69.12 96 SER A C 1
ATOM 727 O O . SER A 1 96 ? -18.424 2.676 14.275 1.00 69.12 96 SER A O 1
ATOM 729 N N . THR A 1 97 ? -18.992 3.204 12.156 1.00 62.06 97 THR A N 1
ATOM 730 C CA . THR A 1 97 ? -20.154 4.048 12.489 1.00 62.06 97 THR A CA 1
ATOM 731 C C . THR A 1 97 ? -21.486 3.283 12.389 1.00 62.06 97 THR A C 1
ATOM 733 O O . THR A 1 97 ? -22.489 3.771 12.907 1.00 62.06 97 THR A O 1
ATOM 736 N N . ASP A 1 98 ? -21.481 2.098 11.768 1.00 50.84 98 ASP A N 1
ATOM 737 C CA . ASP A 1 98 ? -22.616 1.165 11.652 1.00 50.84 98 ASP A CA 1
ATOM 738 C C . ASP A 1 98 ? -22.601 0.104 12.770 1.00 50.84 98 ASP A C 1
ATOM 740 O O . ASP A 1 98 ? -23.701 -0.265 13.248 1.00 50.84 98 ASP A O 1
#

Mean predicted aligned error: 7.01 Å

Solvent-accessible surface area (backbone atoms only — not comparable to full-atom values): 5878 Å² total; per-residue (Å²): 137,88,82,85,64,83,70,47,94,93,43,62,63,39,55,50,50,52,50,51,52,53,52,52,54,51,50,51,53,51,53,54,53,49,35,72,73,71,43,73,91,61,58,63,68,56,54,52,51,48,54,52,50,48,53,54,56,72,69,61,81,74,82,99,59,53,72,66,58,50,52,53,50,50,53,53,49,45,54,50,51,53,54,48,52,52,52,49,49,54,54,50,54,55,64,72,76,112